Protein AF-I0YZJ6-F1 (afdb_monomer_lite)

pLDDT: mean 82.99, std 13.45, range [37.5, 97.5]

Foldseek 3Di:
DQADDDPLQLDDDPVNVVVVVVVLVVCPVVDDPVCSVVVVLVVRLVRVLLVQVVVPHLVSVLVSLPVPADWDDDPQAPPWIKHFQVSQVVVCVSVVCCVPVVDDSLSVLVVLQVVCVVVVNHDPVDPVCSGIGTSVSVSVVRRVVSVVVVVVCVVPDDVVVCVVSDD

Radius of gyration: 17.56 Å; chains: 1; bounding box: 45×34×48 Å

Sequence (167 aa):
MICVFDNHDGRFTLEELLSFVDLARQRSRCYQPYEFQAQMQGYCTLQLWKATSLAGGPAEVSRLLMENMPTRRFVQCPGQVYLNRDTIETLYHLLSVQETQGMDFQSFLDLLQRVGEEHGSMELGSEELDDWLPLAVVRDFIASLNAGMLKVMADIYPAHELAEVQL

Structure (mmCIF, N/CA/C/O backbone):
data_AF-I0YZJ6-F1
#
_entry.id   AF-I0YZJ6-F1
#
loop_
_atom_site.group_PDB
_atom_site.id
_atom_site.type_symbol
_atom_site.label_atom_id
_atom_site.label_alt_id
_atom_site.label_comp_id
_atom_site.label_asym_id
_atom_site.label_entity_id
_atom_site.label_seq_id
_atom_site.pdbx_PDB_ins_code
_atom_site.Cartn_x
_atom_site.Cartn_y
_atom_site.Cartn_z
_atom_site.occupancy
_atom_site.B_iso_or_equiv
_atom_site.auth_seq_id
_atom_site.auth_comp_id
_atom_site.auth_asym_id
_atom_site.auth_atom_id
_atom_site.pdbx_PDB_model_num
ATOM 1 N N . MET A 1 1 ? 5.136 6.332 -4.240 1.00 42.69 1 MET A N 1
ATOM 2 C CA . MET A 1 1 ? 6.095 5.476 -4.970 1.00 42.69 1 MET A CA 1
ATOM 3 C C . MET A 1 1 ? 7.285 5.243 -4.048 1.00 42.69 1 MET A C 1
ATOM 5 O O . MET A 1 1 ? 8.163 6.086 -3.972 1.00 42.69 1 MET A O 1
ATOM 9 N N . ILE A 1 2 ? 7.230 4.178 -3.248 1.00 45.03 2 ILE A N 1
ATOM 10 C CA . ILE A 1 2 ? 8.255 3.821 -2.256 1.00 45.03 2 ILE A CA 1
ATOM 11 C C . ILE A 1 2 ? 9.126 2.757 -2.926 1.00 45.03 2 ILE A C 1
ATOM 13 O O . ILE A 1 2 ? 8.874 1.568 -2.781 1.00 45.03 2 ILE A O 1
ATOM 17 N N . CYS A 1 3 ? 10.054 3.162 -3.791 1.00 46.41 3 CYS A N 1
ATOM 18 C CA . CYS A 1 3 ? 11.014 2.209 -4.346 1.00 46.41 3 CYS A CA 1
ATOM 19 C C . CYS A 1 3 ? 12.181 2.129 -3.350 1.00 46.41 3 CYS A C 1
ATOM 21 O O . CYS A 1 3 ? 12.732 3.156 -3.003 1.00 46.41 3 CYS A O 1
ATOM 23 N N . VAL A 1 4 ? 12.472 0.931 -2.847 1.00 47.94 4 VAL A N 1
ATOM 24 C CA . VAL A 1 4 ? 13.797 0.395 -2.463 1.00 47.94 4 VAL A CA 1
ATOM 25 C C . VAL A 1 4 ? 14.906 1.408 -2.190 1.00 47.94 4 VAL A C 1
ATOM 27 O O . VAL A 1 4 ? 15.635 1.759 -3.111 1.00 47.94 4 VAL A O 1
ATOM 30 N N . PHE A 1 5 ? 15.117 1.781 -0.932 1.00 57.47 5 PHE A N 1
ATOM 31 C CA . PHE A 1 5 ? 16.383 2.387 -0.522 1.00 57.47 5 PHE A CA 1
ATOM 32 C C . PHE A 1 5 ? 16.816 1.837 0.838 1.00 57.47 5 PHE A C 1
ATOM 34 O O . PHE A 1 5 ? 15.979 1.404 1.637 1.00 57.47 5 PHE A O 1
ATOM 41 N N . ASP A 1 6 ? 18.136 1.779 1.025 1.00 56.88 6 ASP A N 1
ATOM 42 C CA . ASP A 1 6 ? 18.873 0.912 1.960 1.00 56.88 6 ASP A CA 1
ATOM 43 C C . ASP A 1 6 ? 18.506 1.081 3.447 1.00 56.88 6 ASP A C 1
ATOM 45 O O . ASP A 1 6 ? 18.864 0.253 4.283 1.00 56.88 6 ASP A O 1
ATOM 49 N N . ASN A 1 7 ? 17.797 2.154 3.791 1.00 65.12 7 ASN A N 1
ATOM 50 C CA . ASN A 1 7 ? 17.444 2.556 5.151 1.00 65.12 7 ASN A CA 1
ATOM 51 C C . ASN A 1 7 ? 15.968 2.321 5.527 1.00 65.12 7 ASN A C 1
ATOM 53 O O . ASN A 1 7 ? 15.649 2.431 6.710 1.00 65.12 7 ASN A O 1
ATOM 57 N N . HIS A 1 8 ? 15.085 1.979 4.576 1.00 66.62 8 HIS A N 1
ATOM 58 C CA . HIS A 1 8 ? 13.671 1.634 4.828 1.00 66.62 8 HIS A CA 1
ATOM 59 C C . HIS A 1 8 ? 12.910 2.632 5.735 1.00 66.62 8 HIS A C 1
ATOM 61 O O . HIS A 1 8 ? 12.019 2.249 6.494 1.00 66.62 8 HIS A O 1
ATOM 67 N N . ASP A 1 9 ? 13.247 3.923 5.685 1.00 70.50 9 ASP A N 1
ATOM 68 C CA . ASP A 1 9 ? 12.684 4.953 6.576 1.00 70.50 9 ASP A CA 1
ATOM 69 C C . ASP A 1 9 ? 11.544 5.765 5.933 1.00 70.50 9 ASP A C 1
ATOM 71 O O . ASP A 1 9 ? 10.998 6.688 6.538 1.00 70.50 9 ASP A O 1
ATOM 75 N N . GLY A 1 10 ? 11.177 5.429 4.693 1.00 69.38 10 GLY A N 1
ATOM 76 C CA . GLY A 1 10 ? 10.131 6.115 3.935 1.00 69.38 10 GLY A CA 1
ATOM 77 C C . GLY A 1 10 ? 10.518 7.514 3.448 1.00 69.38 10 GLY A C 1
ATOM 78 O O . GLY A 1 10 ? 9.651 8.235 2.952 1.00 69.38 10 GLY A O 1
ATOM 79 N N . ARG A 1 11 ? 11.789 7.910 3.574 1.00 77.56 11 ARG A N 1
ATOM 80 C CA . ARG A 1 11 ? 12.315 9.195 3.105 1.00 77.56 11 ARG A CA 1
ATOM 81 C C . ARG A 1 11 ? 13.207 8.986 1.887 1.00 77.56 11 ARG A C 1
ATOM 83 O O . ARG A 1 11 ? 13.624 7.876 1.585 1.00 77.56 11 ARG A O 1
ATOM 90 N N . PHE A 1 12 ? 13.468 10.083 1.178 1.00 78.12 12 PHE A N 1
ATOM 91 C CA . PHE A 1 12 ? 14.349 10.082 0.015 1.00 78.12 12 PHE A CA 1
ATOM 92 C C . PHE A 1 12 ? 15.372 11.202 0.140 1.00 78.12 12 PHE A C 1
ATOM 94 O O . PHE A 1 12 ? 15.029 12.378 0.305 1.00 78.12 12 PHE A O 1
ATOM 101 N N . THR A 1 13 ? 16.635 10.833 0.027 1.00 85.94 13 THR A N 1
ATOM 102 C CA . THR A 1 13 ? 17.736 11.743 -0.250 1.00 85.94 13 THR A CA 1
ATOM 103 C C . THR A 1 13 ? 17.746 12.114 -1.734 1.00 85.94 13 THR A C 1
ATOM 105 O O . THR A 1 13 ? 17.160 11.445 -2.591 1.00 85.94 13 THR A O 1
ATOM 108 N N . LEU A 1 14 ? 18.438 13.203 -2.068 1.00 87.75 14 LEU A N 1
ATOM 109 C CA . LEU A 1 14 ? 18.616 13.603 -3.464 1.00 87.75 14 LEU A CA 1
ATOM 110 C C . LEU A 1 14 ? 19.376 12.536 -4.273 1.00 87.75 14 LEU A C 1
ATOM 112 O O . LEU A 1 14 ? 19.076 12.327 -5.445 1.00 87.75 14 LEU A O 1
ATOM 116 N N . GLU A 1 15 ? 20.343 11.861 -3.655 1.00 90.50 15 GLU A N 1
ATOM 117 C CA . GLU A 1 15 ? 21.166 10.826 -4.294 1.00 90.50 15 GLU A CA 1
ATOM 118 C C . GLU A 1 15 ? 20.337 9.591 -4.669 1.00 90.50 15 GLU A C 1
ATOM 120 O O . GLU A 1 15 ? 20.465 9.064 -5.778 1.00 90.50 15 GLU A O 1
ATOM 125 N N . GLU A 1 16 ? 19.418 9.181 -3.795 1.00 84.56 16 GLU A N 1
ATOM 126 C CA . GLU A 1 16 ? 18.461 8.099 -4.054 1.00 84.56 16 GLU A CA 1
ATOM 127 C C . GLU A 1 16 ? 17.502 8.463 -5.191 1.00 84.56 16 GLU A C 1
ATOM 129 O O . GLU A 1 16 ? 17.262 7.657 -6.093 1.00 84.56 16 GLU A O 1
ATOM 134 N N . LEU A 1 17 ? 17.020 9.712 -5.221 1.00 87.50 17 LEU A N 1
ATOM 135 C CA . LEU A 1 17 ? 16.171 10.195 -6.309 1.00 87.50 17 LEU A CA 1
ATOM 136 C C . LEU A 1 17 ? 16.909 10.178 -7.658 1.00 87.50 17 LEU A C 1
ATOM 138 O O . LEU A 1 17 ? 16.345 9.759 -8.669 1.00 87.50 17 LEU A O 1
ATOM 142 N N . LEU A 1 18 ? 18.172 10.608 -7.690 1.00 89.12 18 LEU A N 1
ATOM 143 C CA . LEU A 1 18 ? 18.993 10.561 -8.904 1.00 89.12 18 LEU A CA 1
ATOM 144 C C . LEU A 1 18 ? 19.254 9.118 -9.352 1.00 89.12 18 LEU A C 1
ATOM 146 O O . LEU A 1 18 ? 19.108 8.809 -10.536 1.00 89.12 18 LEU A O 1
ATOM 150 N N . SER A 1 19 ? 19.538 8.224 -8.405 1.00 88.81 19 SER A N 1
ATOM 151 C CA . SER A 1 19 ? 19.701 6.790 -8.669 1.00 88.81 19 SER A CA 1
ATOM 152 C C . SER A 1 19 ? 18.428 6.179 -9.262 1.00 88.81 19 SER A C 1
ATOM 154 O O . SER A 1 19 ? 18.489 5.394 -10.212 1.00 88.81 19 SER A O 1
ATOM 156 N N . PHE A 1 20 ? 17.255 6.595 -8.773 1.00 88.06 20 PHE A N 1
ATOM 157 C CA . PHE A 1 20 ? 15.973 6.193 -9.343 1.00 88.06 20 PHE A CA 1
ATOM 158 C C . PHE A 1 20 ? 15.777 6.692 -10.778 1.00 88.06 20 PHE A C 1
ATOM 160 O O . PHE A 1 20 ? 15.305 5.945 -11.636 1.00 88.06 20 PHE A O 1
ATOM 167 N N . VAL A 1 21 ? 16.157 7.940 -11.067 1.00 90.88 21 VAL A N 1
ATOM 168 C CA . VAL A 1 21 ? 16.078 8.499 -12.426 1.00 90.88 21 VAL A CA 1
ATOM 169 C C . VAL A 1 21 ? 16.963 7.714 -13.394 1.00 90.88 21 VAL A C 1
ATOM 171 O O . VAL A 1 21 ? 16.532 7.420 -14.513 1.00 90.88 21 VAL A O 1
ATOM 174 N N . ASP A 1 22 ? 18.172 7.336 -12.980 1.00 91.56 22 ASP A N 1
ATOM 175 C CA . ASP A 1 22 ? 19.065 6.532 -13.816 1.00 91.56 22 ASP A CA 1
ATOM 176 C C . ASP A 1 22 ? 18.537 5.109 -14.027 1.00 91.56 22 ASP A C 1
ATOM 178 O O . ASP A 1 22 ? 18.547 4.620 -15.162 1.00 91.56 22 ASP A O 1
ATOM 182 N N . LEU A 1 23 ? 17.967 4.483 -12.992 1.00 87.94 23 LEU A N 1
ATOM 183 C CA . LEU A 1 23 ? 17.252 3.211 -13.117 1.00 87.94 23 LEU A CA 1
ATOM 184 C C . LEU A 1 23 ? 16.091 3.318 -14.120 1.00 87.94 23 LEU A C 1
ATOM 186 O O . LEU A 1 23 ? 15.966 2.486 -15.023 1.00 87.94 23 LEU A O 1
ATOM 190 N N . ALA A 1 24 ? 15.257 4.352 -13.998 1.00 88.56 24 ALA A N 1
ATOM 191 C CA . ALA A 1 24 ? 14.134 4.594 -14.898 1.00 88.56 24 ALA A CA 1
ATOM 192 C C . ALA A 1 24 ? 14.611 4.798 -16.347 1.00 88.56 24 ALA A C 1
ATOM 194 O O . ALA A 1 24 ? 14.040 4.227 -17.278 1.00 88.56 24 ALA A O 1
ATOM 195 N N . ARG A 1 25 ? 15.707 5.542 -16.547 1.00 91.31 25 ARG A N 1
ATOM 196 C CA . ARG A 1 25 ? 16.339 5.748 -17.860 1.00 91.31 25 ARG A CA 1
ATOM 197 C C . ARG A 1 25 ? 16.929 4.461 -18.435 1.00 91.31 25 ARG A C 1
ATOM 199 O O . ARG A 1 25 ? 16.914 4.273 -19.650 1.00 91.31 25 ARG A O 1
ATOM 206 N N . GLN A 1 26 ? 17.475 3.584 -17.599 1.00 89.50 26 GLN A N 1
ATOM 207 C CA . GLN A 1 26 ? 17.976 2.287 -18.043 1.00 89.50 26 GLN A CA 1
ATOM 208 C C . GLN A 1 26 ? 16.819 1.397 -18.502 1.00 89.50 26 GLN A C 1
ATOM 210 O O . GLN A 1 26 ? 16.875 0.825 -19.590 1.00 89.50 26 GLN A O 1
ATOM 215 N N . ARG A 1 27 ? 15.750 1.321 -17.702 1.00 85.12 27 ARG A N 1
ATOM 216 C CA . ARG A 1 27 ? 14.572 0.494 -17.985 1.00 85.12 27 ARG A CA 1
ATOM 217 C C . ARG A 1 27 ? 13.748 1.004 -19.164 1.00 85.12 27 ARG A C 1
ATOM 219 O O . ARG A 1 27 ? 13.208 0.189 -19.906 1.00 85.12 27 ARG A O 1
ATOM 226 N N . SER A 1 28 ? 13.719 2.314 -19.417 1.00 90.62 28 SER A N 1
ATOM 227 C CA . SER A 1 28 ? 13.012 2.881 -20.576 1.00 90.62 28 SER A CA 1
ATOM 228 C C . SER A 1 28 ? 13.578 2.424 -21.920 1.00 90.62 28 SER A C 1
ATOM 230 O O . SER A 1 28 ? 12.884 2.491 -22.928 1.00 90.62 28 SER A O 1
ATOM 232 N N . ARG A 1 29 ? 14.814 1.908 -21.944 1.00 90.19 29 ARG A N 1
ATOM 233 C CA . ARG A 1 29 ? 15.415 1.287 -23.135 1.00 90.19 29 ARG A CA 1
ATOM 234 C C . ARG A 1 29 ? 14.906 -0.132 -23.392 1.00 90.19 29 ARG A C 1
ATOM 236 O O . ARG A 1 29 ? 15.058 -0.628 -24.502 1.00 90.19 29 ARG A O 1
ATOM 243 N N . CYS A 1 30 ? 14.355 -0.787 -22.371 1.00 87.12 30 CYS A N 1
ATOM 244 C CA . CYS A 1 30 ? 13.861 -2.162 -22.434 1.00 87.12 30 CYS A CA 1
ATOM 245 C C . CYS A 1 30 ? 12.342 -2.233 -22.625 1.00 87.12 30 CYS A C 1
ATOM 247 O O . CYS A 1 30 ? 11.840 -3.242 -23.109 1.00 87.12 30 CYS A O 1
ATOM 249 N N . TYR A 1 31 ? 11.615 -1.190 -22.225 1.00 87.06 31 TYR A N 1
ATOM 250 C CA . TYR A 1 31 ? 10.157 -1.153 -22.287 1.00 87.06 31 TYR A CA 1
ATOM 251 C C . TYR A 1 31 ? 9.669 -0.371 -23.499 1.00 87.06 31 TYR A C 1
ATOM 253 O O . TYR A 1 31 ? 10.299 0.589 -23.941 1.00 87.06 31 TYR A O 1
ATOM 261 N N . GLN A 1 32 ? 8.502 -0.757 -24.011 1.00 90.75 32 GLN A N 1
ATOM 262 C CA . GLN A 1 32 ? 7.818 0.057 -25.002 1.00 90.75 32 GLN A CA 1
ATOM 263 C C . GLN A 1 32 ? 7.370 1.380 -24.361 1.00 90.75 32 GLN A C 1
ATOM 265 O O . GLN A 1 32 ? 6.902 1.363 -23.218 1.00 90.75 32 GLN A O 1
ATOM 270 N N . PRO A 1 33 ? 7.450 2.527 -25.064 1.00 90.81 33 PRO A N 1
ATOM 271 C CA . PRO A 1 33 ? 7.093 3.824 -24.485 1.00 90.81 33 PRO A CA 1
ATOM 272 C C . PRO A 1 33 ? 5.680 3.876 -23.890 1.00 90.81 33 PRO A C 1
ATOM 274 O O . PRO A 1 33 ? 5.476 4.514 -22.862 1.00 90.81 33 PRO A O 1
ATOM 277 N N . TYR A 1 34 ? 4.720 3.176 -24.504 1.00 89.81 34 TYR A N 1
ATOM 278 C CA . TYR A 1 34 ? 3.326 3.135 -24.053 1.00 89.81 34 TYR A CA 1
ATOM 279 C C . TYR A 1 34 ? 3.088 2.192 -22.858 1.00 89.81 34 TYR A C 1
ATOM 281 O O . TYR A 1 34 ? 2.071 2.316 -22.186 1.00 89.81 34 TYR A O 1
ATOM 289 N N . GLU A 1 35 ? 4.021 1.283 -22.561 1.00 87.94 35 GLU A N 1
ATOM 290 C CA . GLU A 1 35 ? 3.947 0.366 -21.408 1.00 87.94 35 GLU A CA 1
ATOM 291 C C . GLU A 1 35 ? 4.862 0.800 -20.264 1.00 87.94 35 GLU A C 1
ATOM 293 O O . GLU A 1 35 ? 4.757 0.278 -19.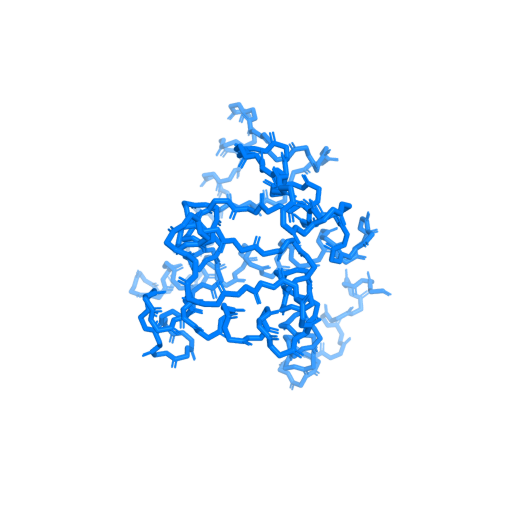155 1.00 87.94 35 GLU A O 1
ATOM 298 N N . PHE A 1 36 ? 5.767 1.749 -20.519 1.00 86.50 36 PHE A N 1
ATOM 299 C CA . PHE A 1 36 ? 6.834 2.128 -19.600 1.00 86.50 36 PHE A CA 1
ATOM 300 C C . PHE A 1 36 ? 6.317 2.443 -18.195 1.00 86.50 36 PHE A C 1
ATOM 302 O O . PHE A 1 36 ? 6.869 1.939 -17.221 1.00 86.50 36 PHE A O 1
ATOM 309 N N . GLN A 1 37 ? 5.247 3.234 -18.087 1.00 85.56 37 GLN A N 1
ATOM 310 C CA . GLN A 1 37 ? 4.668 3.607 -16.798 1.00 85.56 37 GLN A CA 1
ATOM 311 C C . GLN A 1 37 ? 4.161 2.383 -16.026 1.00 85.56 37 GLN A C 1
ATOM 313 O O . GLN A 1 37 ? 4.533 2.205 -14.868 1.00 85.56 37 GLN A O 1
ATOM 318 N N . ALA A 1 38 ? 3.373 1.520 -16.671 1.00 82.88 38 ALA A N 1
ATOM 319 C CA . ALA A 1 38 ? 2.828 0.317 -16.045 1.00 82.88 38 ALA A CA 1
ATOM 320 C C . ALA A 1 38 ? 3.942 -0.660 -15.628 1.00 82.88 38 ALA A C 1
ATOM 322 O O . ALA A 1 38 ? 3.935 -1.173 -14.511 1.00 82.88 38 ALA A O 1
ATOM 323 N N . GLN A 1 39 ? 4.947 -0.859 -16.488 1.00 82.94 39 GLN A N 1
ATOM 324 C CA . GLN A 1 39 ? 6.094 -1.730 -16.213 1.00 82.94 39 GLN A CA 1
ATOM 325 C C . GLN A 1 39 ? 6.975 -1.187 -15.076 1.00 82.94 39 GLN A C 1
ATOM 327 O O . GLN A 1 39 ? 7.412 -1.942 -14.207 1.00 82.94 39 GLN A O 1
ATOM 332 N N . MET A 1 40 ? 7.224 0.127 -15.039 1.00 84.44 40 MET A N 1
ATOM 333 C CA . MET A 1 40 ? 7.975 0.762 -13.951 1.00 84.44 40 MET A CA 1
ATOM 334 C C . MET A 1 40 ? 7.221 0.721 -12.626 1.00 84.44 40 MET A C 1
ATOM 336 O O . MET A 1 40 ? 7.830 0.457 -11.589 1.00 84.44 40 MET A O 1
ATOM 340 N N . GLN A 1 41 ? 5.908 0.949 -12.651 1.00 82.38 41 GLN A N 1
ATOM 341 C CA . GLN A 1 41 ? 5.067 0.830 -11.468 1.00 82.38 41 GLN A CA 1
ATOM 342 C C . GLN A 1 41 ? 5.070 -0.605 -10.942 1.00 82.38 41 GLN A C 1
ATOM 344 O O . GLN A 1 41 ? 5.383 -0.808 -9.773 1.00 82.38 41 GLN A O 1
ATOM 349 N N . GLY A 1 42 ? 4.843 -1.596 -11.809 1.00 80.12 42 GLY A N 1
ATOM 350 C CA . GLY A 1 42 ? 4.927 -3.012 -11.449 1.00 80.12 42 GLY A CA 1
ATOM 351 C C . GLY A 1 42 ? 6.287 -3.385 -10.856 1.00 80.12 42 GLY A C 1
ATOM 352 O O . GLY A 1 42 ? 6.345 -4.045 -9.820 1.00 80.12 42 GLY A O 1
ATOM 353 N N . TYR A 1 43 ? 7.383 -2.891 -11.443 1.00 81.75 43 TYR A N 1
ATOM 354 C CA . TYR A 1 43 ? 8.730 -3.085 -10.905 1.00 81.75 43 TYR A CA 1
ATOM 355 C C . TYR A 1 43 ? 8.893 -2.481 -9.504 1.00 81.75 43 TYR A C 1
ATOM 357 O O . TYR A 1 43 ? 9.389 -3.154 -8.604 1.00 81.75 43 TYR A O 1
ATOM 365 N N . CYS A 1 44 ? 8.482 -1.231 -9.287 1.00 81.44 44 CYS A N 1
ATOM 366 C CA . CYS A 1 44 ? 8.609 -0.609 -7.969 1.00 81.44 44 CYS A CA 1
ATOM 367 C C . CYS A 1 44 ? 7.711 -1.265 -6.924 1.00 81.44 44 CYS A C 1
ATOM 369 O O . CYS A 1 44 ? 8.168 -1.493 -5.808 1.00 81.44 44 CYS A O 1
ATOM 371 N N . THR A 1 45 ? 6.476 -1.613 -7.282 1.00 77.69 45 THR A N 1
ATOM 372 C CA . THR A 1 45 ? 5.558 -2.348 -6.409 1.00 77.69 45 THR A CA 1
ATOM 373 C C . THR A 1 45 ? 6.156 -3.696 -6.025 1.00 77.69 45 THR A C 1
ATOM 375 O O . THR A 1 45 ? 6.217 -4.024 -4.846 1.00 77.69 45 THR A O 1
ATOM 378 N N . LEU A 1 46 ? 6.703 -4.439 -6.991 1.00 76.88 46 LEU A N 1
ATOM 379 C CA . LEU A 1 46 ? 7.430 -5.676 -6.721 1.00 76.88 46 LEU A CA 1
ATOM 380 C C . LEU A 1 46 ? 8.561 -5.456 -5.716 1.00 76.88 46 LEU A C 1
ATOM 382 O O . LEU A 1 46 ? 8.694 -6.188 -4.738 1.00 76.88 46 LEU A O 1
ATOM 386 N N . GLN A 1 47 ? 9.398 -4.458 -5.952 1.00 78.44 47 GLN A N 1
ATOM 387 C CA . GLN A 1 47 ? 10.538 -4.260 -5.083 1.00 78.44 47 GLN A CA 1
ATOM 388 C C . GLN A 1 47 ? 10.153 -3.751 -3.684 1.00 78.44 47 GLN A C 1
ATOM 390 O O . GLN A 1 47 ? 10.795 -4.125 -2.704 1.00 78.44 47 GLN A O 1
ATOM 395 N N . LEU A 1 48 ? 9.079 -2.965 -3.572 1.00 77.38 48 LEU A N 1
ATOM 396 C CA . LEU A 1 48 ? 8.464 -2.619 -2.293 1.00 77.38 48 LEU A CA 1
ATOM 397 C C . LEU A 1 48 ? 8.032 -3.886 -1.543 1.00 77.38 48 LEU A C 1
ATOM 399 O O . LEU A 1 48 ? 8.322 -4.027 -0.355 1.00 77.38 48 LEU A O 1
ATOM 403 N N . TRP A 1 49 ? 7.394 -4.836 -2.228 1.00 76.25 49 TRP A N 1
ATOM 404 C CA . TRP A 1 49 ? 6.999 -6.106 -1.616 1.00 76.25 49 TRP A CA 1
ATOM 405 C C . TRP A 1 49 ? 8.183 -6.954 -1.175 1.00 76.25 49 TRP A C 1
ATOM 407 O O . TRP A 1 49 ? 8.134 -7.553 -0.102 1.00 76.25 49 TRP A O 1
ATOM 417 N N . LYS A 1 50 ? 9.273 -6.961 -1.948 1.00 75.56 50 LYS A N 1
ATOM 418 C CA . LYS A 1 50 ? 10.521 -7.625 -1.547 1.00 75.56 50 LYS A CA 1
ATOM 419 C C . LYS A 1 50 ? 11.093 -7.007 -0.274 1.00 75.56 50 LYS A C 1
ATOM 421 O O . LYS A 1 50 ? 11.321 -7.716 0.700 1.00 75.56 50 LY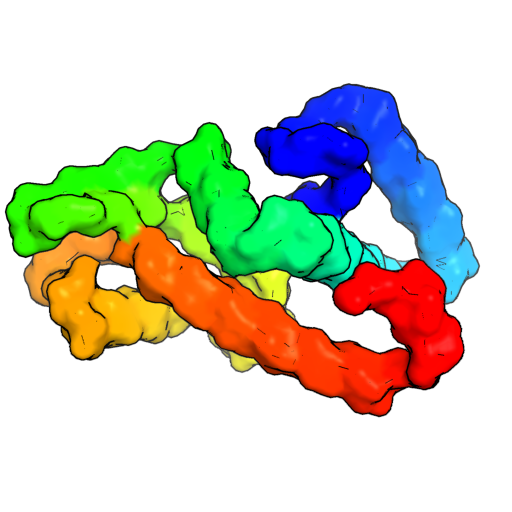S A O 1
ATOM 426 N N . ALA A 1 51 ? 11.267 -5.686 -0.267 1.00 74.44 51 ALA A N 1
ATOM 427 C CA . ALA A 1 51 ? 11.819 -4.960 0.872 1.00 74.44 51 ALA A CA 1
ATOM 428 C C . ALA A 1 51 ? 10.971 -5.158 2.135 1.00 74.44 51 ALA A C 1
ATOM 430 O O . ALA A 1 51 ? 11.492 -5.480 3.198 1.00 74.44 51 ALA A O 1
ATOM 431 N N . THR A 1 52 ? 9.651 -5.030 2.007 1.00 73.62 52 THR A N 1
ATOM 432 C CA . THR A 1 52 ? 8.734 -5.188 3.140 1.00 73.62 52 THR A CA 1
ATOM 433 C C . THR A 1 52 ? 8.700 -6.625 3.637 1.00 73.62 52 THR A C 1
ATOM 435 O O . THR A 1 52 ? 8.746 -6.825 4.843 1.00 73.62 52 THR A O 1
ATOM 438 N N . SER A 1 53 ? 8.710 -7.632 2.758 1.00 73.44 53 SER A N 1
ATOM 439 C CA . SER A 1 53 ? 8.748 -9.043 3.174 1.00 73.44 53 SER A CA 1
ATOM 440 C C . SER A 1 53 ? 10.024 -9.389 3.953 1.00 73.44 53 SER A C 1
ATOM 442 O O . SER A 1 53 ? 9.938 -10.102 4.949 1.00 73.44 53 SER A O 1
ATOM 444 N N . LEU A 1 54 ? 11.176 -8.823 3.573 1.00 71.38 54 LEU A N 1
ATOM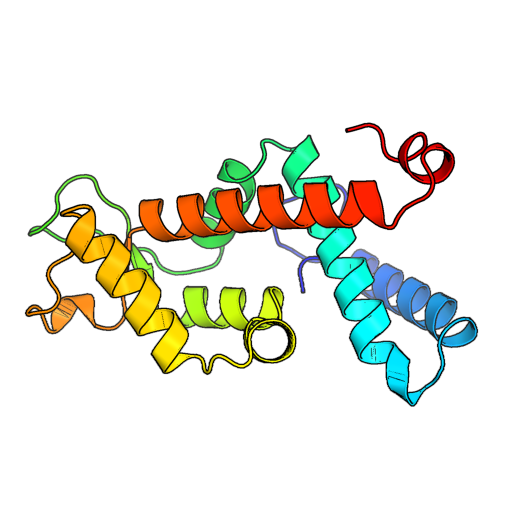 445 C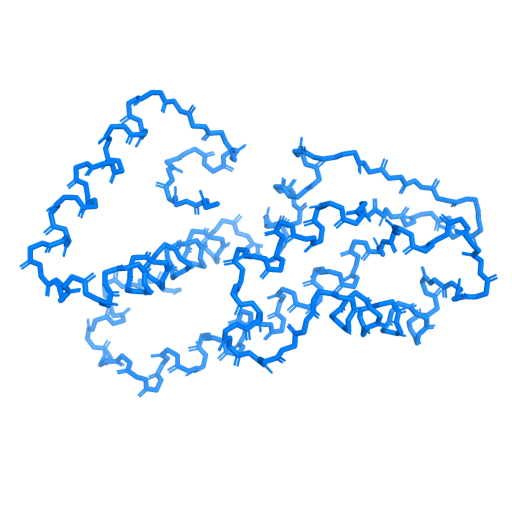 CA . LEU A 1 54 ? 12.453 -9.020 4.273 1.00 71.38 54 LEU A CA 1
ATOM 446 C C . LEU A 1 54 ? 12.548 -8.253 5.607 1.00 71.38 54 LEU A C 1
ATOM 448 O O . LEU A 1 54 ? 13.170 -8.736 6.549 1.00 71.38 54 LEU A O 1
ATOM 452 N N . ALA A 1 55 ? 11.924 -7.075 5.707 1.00 67.44 55 ALA A N 1
ATOM 453 C CA . ALA A 1 55 ? 12.047 -6.170 6.857 1.00 67.44 55 ALA A CA 1
ATOM 454 C C . ALA A 1 55 ? 11.014 -6.393 7.986 1.00 67.44 55 ALA A C 1
ATOM 456 O O . ALA A 1 55 ? 11.031 -5.671 8.980 1.00 67.44 55 ALA A O 1
ATOM 457 N N . GLY A 1 56 ? 10.112 -7.377 7.871 1.00 67.12 56 GLY A N 1
ATOM 458 C CA . GLY A 1 56 ? 9.077 -7.653 8.889 1.00 67.12 56 GLY A CA 1
ATOM 459 C C . GLY A 1 56 ? 7.640 -7.720 8.358 1.00 67.12 56 GLY A C 1
ATOM 460 O O . GLY A 1 56 ? 6.681 -7.794 9.130 1.00 67.12 56 GLY A O 1
ATOM 461 N N . GLY A 1 57 ? 7.471 -7.707 7.040 1.00 73.56 57 GLY A N 1
ATOM 462 C CA . GLY A 1 57 ? 6.214 -7.938 6.342 1.00 73.56 57 GLY A CA 1
ATOM 463 C C . GLY A 1 57 ? 5.203 -6.792 6.493 1.00 73.56 57 GLY A C 1
ATOM 464 O O . GLY A 1 57 ? 5.570 -5.615 6.479 1.00 73.56 57 GLY A O 1
ATOM 465 N N . PRO A 1 58 ? 3.903 -7.105 6.650 1.00 72.00 58 PRO A N 1
ATOM 466 C CA . PRO A 1 58 ? 2.832 -6.108 6.774 1.00 72.00 58 PRO A CA 1
ATOM 467 C C . PRO A 1 58 ? 2.996 -5.130 7.950 1.00 72.00 58 PRO A C 1
ATOM 469 O O . PRO A 1 58 ? 2.452 -4.023 7.919 1.00 72.00 58 PRO A O 1
ATOM 472 N N . ALA A 1 59 ? 3.736 -5.524 8.993 1.00 76.31 59 ALA A N 1
ATOM 473 C CA . ALA A 1 59 ? 4.026 -4.659 10.134 1.00 76.31 59 ALA A CA 1
ATOM 474 C C . ALA A 1 59 ? 4.881 -3.450 9.728 1.00 76.31 59 ALA A C 1
ATOM 476 O O . ALA A 1 59 ? 4.641 -2.342 10.203 1.00 76.31 59 ALA A O 1
ATOM 477 N N . GLU A 1 60 ? 5.812 -3.647 8.797 1.00 76.81 60 GLU A N 1
ATOM 478 C CA . GLU A 1 60 ? 6.696 -2.589 8.322 1.00 76.81 60 GLU A CA 1
ATOM 479 C C . GLU A 1 60 ? 5.947 -1.573 7.455 1.00 76.81 60 GLU A C 1
ATOM 481 O O . GLU A 1 60 ? 6.087 -0.365 7.632 1.00 76.81 60 GLU A O 1
ATOM 486 N N . VAL A 1 61 ? 5.047 -2.047 6.587 1.00 76.50 61 VAL A N 1
ATOM 487 C CA . VAL A 1 61 ? 4.161 -1.153 5.823 1.00 76.50 61 VAL A CA 1
ATOM 488 C C . VAL A 1 61 ? 3.276 -0.340 6.767 1.00 76.50 61 VAL A C 1
ATOM 490 O O . VAL A 1 61 ? 3.114 0.862 6.583 1.00 76.50 61 VAL A O 1
ATOM 493 N N . SER A 1 62 ? 2.753 -0.972 7.821 1.00 79.38 62 SER A N 1
ATOM 494 C CA . SER A 1 62 ? 1.950 -0.283 8.838 1.00 79.38 62 SER A CA 1
ATOM 495 C C . SER A 1 62 ? 2.752 0.819 9.540 1.00 79.38 62 SER A C 1
ATOM 497 O O . SER A 1 62 ? 2.237 1.920 9.728 1.00 79.38 62 SER A O 1
ATOM 499 N N . ARG A 1 63 ? 4.021 0.552 9.877 1.00 84.44 63 ARG A N 1
ATOM 500 C CA . ARG A 1 63 ? 4.939 1.538 10.464 1.00 84.44 63 ARG A CA 1
ATOM 501 C C . ARG A 1 63 ? 5.142 2.734 9.533 1.00 84.44 63 ARG A C 1
ATOM 503 O O . ARG A 1 63 ? 4.941 3.868 9.960 1.00 84.44 63 ARG A O 1
ATOM 510 N N . LEU A 1 64 ? 5.442 2.486 8.257 1.00 80.25 64 LEU A N 1
ATOM 511 C CA . LEU A 1 64 ? 5.638 3.541 7.256 1.00 80.25 64 LEU A CA 1
ATOM 512 C C . LEU A 1 64 ? 4.387 4.408 7.061 1.00 80.25 64 LEU A C 1
ATOM 514 O O . LEU A 1 64 ? 4.498 5.629 6.940 1.00 80.25 64 LEU A O 1
ATOM 518 N N . LEU A 1 65 ? 3.197 3.799 7.062 1.00 81.19 65 LEU A N 1
ATOM 519 C CA . LEU A 1 65 ? 1.932 4.535 6.967 1.00 81.19 65 LEU A CA 1
ATOM 520 C C . LEU A 1 65 ? 1.693 5.423 8.199 1.00 81.19 65 LEU A C 1
ATOM 522 O O . LEU A 1 65 ? 1.206 6.541 8.058 1.00 81.19 65 LEU A O 1
ATOM 526 N N . MET A 1 66 ? 2.063 4.955 9.395 1.00 83.50 66 MET A N 1
ATOM 527 C CA . MET A 1 66 ? 1.903 5.717 10.639 1.00 83.50 66 MET A CA 1
ATOM 528 C C . MET A 1 66 ? 2.916 6.856 10.806 1.00 83.50 66 MET A C 1
ATOM 530 O O . MET A 1 66 ? 2.602 7.849 11.455 1.00 83.50 66 MET A O 1
ATOM 534 N N . GLU A 1 67 ? 4.133 6.715 10.277 1.00 81.62 67 GLU A N 1
ATOM 535 C CA . GLU A 1 67 ? 5.196 7.719 10.438 1.00 81.62 67 GLU A CA 1
ATOM 536 C C . GLU A 1 67 ? 5.003 8.948 9.540 1.00 81.62 67 GLU A C 1
ATOM 538 O O . GLU A 1 67 ? 5.444 10.042 9.893 1.00 81.62 67 GLU A O 1
ATOM 543 N N . ASN A 1 68 ? 4.343 8.780 8.393 1.00 72.12 68 ASN A N 1
ATOM 544 C CA . ASN A 1 68 ? 4.250 9.823 7.371 1.00 72.12 68 ASN A CA 1
ATOM 545 C C . ASN A 1 68 ? 2.938 10.618 7.399 1.00 72.12 68 ASN A C 1
ATOM 547 O O . ASN A 1 68 ? 2.861 11.662 6.754 1.00 72.12 68 ASN A O 1
ATOM 551 N N . MET A 1 69 ? 1.918 10.158 8.131 1.00 78.81 69 MET A N 1
ATOM 552 C CA . MET A 1 69 ? 0.575 10.746 8.108 1.00 78.81 69 MET A CA 1
ATOM 553 C C . MET A 1 69 ? -0.050 10.833 9.510 1.00 78.81 69 MET A C 1
ATOM 555 O O . MET A 1 69 ? 0.276 10.035 10.392 1.00 78.81 69 MET A O 1
ATOM 559 N N . PRO A 1 70 ? -0.962 11.796 9.754 1.00 82.75 70 PRO A N 1
ATOM 560 C CA . PRO A 1 70 ? -1.619 11.937 11.046 1.00 82.75 70 PRO A CA 1
ATOM 561 C C . PRO A 1 70 ? -2.472 10.706 11.373 1.00 82.75 70 PRO A C 1
ATOM 563 O O . PRO A 1 70 ? -3.312 10.273 10.585 1.00 82.75 70 PRO A O 1
ATOM 566 N N . THR A 1 71 ? -2.288 10.178 12.582 1.00 90.75 71 THR A N 1
ATOM 567 C CA . THR A 1 71 ? -3.113 9.099 13.132 1.00 90.75 71 THR A CA 1
ATOM 568 C C . THR A 1 71 ? -4.040 9.634 14.217 1.00 90.75 71 THR A C 1
ATOM 570 O O . THR A 1 71 ? -3.727 10.619 14.892 1.00 90.75 71 THR A O 1
ATOM 573 N N . ARG A 1 72 ? -5.193 8.987 14.404 1.00 93.00 72 ARG A N 1
ATOM 574 C CA . ARG A 1 72 ? -6.171 9.370 15.432 1.00 93.00 72 ARG A CA 1
ATOM 575 C C . ARG A 1 72 ? -6.587 8.172 16.273 1.00 93.00 72 ARG A C 1
ATOM 577 O O . ARG A 1 72 ? -6.557 7.028 15.827 1.00 93.00 72 ARG A O 1
ATOM 584 N N . ARG A 1 73 ? -6.964 8.447 17.519 1.00 93.00 73 ARG A N 1
ATOM 585 C CA . ARG A 1 73 ? -7.620 7.494 18.418 1.00 93.00 73 ARG A CA 1
ATOM 586 C C . ARG A 1 73 ? -8.981 8.067 18.788 1.00 93.00 73 ARG A C 1
ATOM 588 O O . ARG A 1 73 ? -9.068 9.254 19.102 1.00 93.00 73 ARG A O 1
ATOM 595 N N . PHE A 1 74 ? -10.011 7.234 18.754 1.00 91.50 74 PHE A N 1
ATOM 596 C CA . PHE A 1 74 ? -11.379 7.620 19.089 1.00 91.50 74 PHE A CA 1
ATOM 597 C C . PHE A 1 74 ? -11.764 7.056 20.455 1.00 91.50 74 PHE A C 1
ATOM 599 O O . PHE A 1 74 ? -11.315 5.977 20.842 1.00 91.50 74 PHE A O 1
ATOM 606 N N . VAL A 1 75 ? -12.576 7.802 21.205 1.00 89.31 75 VAL A N 1
ATOM 607 C CA . VAL A 1 75 ? -13.015 7.394 22.552 1.00 89.31 75 VAL A CA 1
ATOM 608 C C . VAL A 1 75 ? -13.979 6.211 22.462 1.00 89.31 75 VAL A C 1
ATOM 610 O O . VAL A 1 75 ? -13.955 5.327 23.314 1.00 89.31 75 VAL A O 1
ATOM 613 N N . GLN A 1 76 ? -14.779 6.184 21.397 1.00 87.75 76 GLN A N 1
ATOM 614 C CA . GLN A 1 76 ? -15.761 5.157 21.073 1.00 87.75 76 GLN A CA 1
ATOM 615 C C . GLN A 1 76 ? -15.104 3.785 20.817 1.00 87.75 76 GLN A C 1
ATOM 617 O O . GLN A 1 76 ? -15.717 2.753 21.076 1.00 87.75 76 GLN A O 1
ATOM 622 N N . CYS A 1 77 ? -13.835 3.760 20.383 1.00 86.88 77 CYS A N 1
ATOM 623 C CA . CYS A 1 77 ? -13.078 2.541 20.081 1.00 86.88 77 CYS A CA 1
ATOM 624 C C . CYS A 1 77 ? -11.688 2.574 20.751 1.00 86.88 77 CYS A C 1
ATOM 626 O O . CYS A 1 77 ? -10.663 2.803 20.092 1.00 86.88 77 CYS A O 1
ATOM 628 N N . PRO A 1 78 ? -11.620 2.372 22.081 1.00 87.94 78 PRO A N 1
ATOM 629 C CA . PRO A 1 78 ? -10.379 2.509 22.830 1.00 87.94 78 PRO A CA 1
ATOM 630 C C . PRO A 1 78 ? -9.330 1.480 22.390 1.00 87.94 78 PRO A C 1
ATOM 632 O O . PRO A 1 78 ? -9.624 0.318 22.122 1.00 87.94 78 PRO A O 1
ATOM 635 N N . GLY A 1 79 ? -8.070 1.915 22.338 1.00 88.50 79 GLY A N 1
ATOM 636 C CA . GLY A 1 79 ? -6.927 1.064 21.989 1.00 88.50 79 GLY A CA 1
ATOM 637 C C . GLY A 1 79 ? -6.630 0.964 20.491 1.00 88.50 79 GLY A C 1
ATOM 638 O O . GLY A 1 79 ? -5.511 0.597 20.132 1.00 88.50 79 GLY A O 1
ATOM 639 N N . GLN A 1 80 ? -7.550 1.382 19.623 1.00 92.12 80 GLN A N 1
ATOM 640 C CA . GLN A 1 80 ? -7.353 1.350 18.175 1.00 92.12 80 GLN A CA 1
ATOM 641 C C . GLN A 1 80 ? -6.681 2.626 17.658 1.00 92.12 80 GLN A C 1
ATOM 643 O O . GLN A 1 80 ? -6.755 3.691 18.275 1.00 92.12 80 GLN A O 1
ATOM 648 N N . VAL A 1 81 ? -5.969 2.485 16.542 1.00 94.31 81 VAL A N 1
ATOM 649 C CA . VAL A 1 81 ? -5.341 3.581 15.799 1.00 94.31 81 VAL A CA 1
ATOM 650 C C . VAL A 1 81 ? -6.026 3.653 14.450 1.00 94.31 81 VAL A C 1
ATOM 652 O O . VAL A 1 81 ? -6.219 2.618 13.814 1.00 94.31 81 VAL A O 1
ATOM 655 N N . TYR A 1 82 ? -6.364 4.861 14.026 1.00 95.50 82 TYR A N 1
ATOM 656 C CA . TYR A 1 82 ? -7.019 5.118 12.759 1.00 95.50 82 TYR A CA 1
ATOM 657 C C . TYR A 1 82 ? -6.100 5.907 11.840 1.00 95.50 82 TYR A C 1
ATOM 659 O O . TYR A 1 82 ? -5.376 6.805 12.282 1.00 95.50 82 TYR A O 1
ATOM 667 N N . LEU A 1 83 ? -6.163 5.554 10.564 1.00 95.50 83 LEU A N 1
ATOM 668 C CA . LEU A 1 83 ? -5.512 6.237 9.462 1.00 95.50 83 LEU A CA 1
ATOM 669 C C . LEU A 1 83 ? -6.526 7.147 8.775 1.00 95.50 83 LEU A C 1
ATOM 671 O O . LEU A 1 83 ? -7.689 6.774 8.622 1.00 95.50 83 LEU A O 1
ATOM 675 N N . ASN A 1 84 ? -6.080 8.337 8.387 1.00 95.44 84 ASN A N 1
ATOM 676 C CA . ASN A 1 84 ? -6.905 9.284 7.652 1.00 95.44 84 ASN A CA 1
ATOM 677 C C . ASN A 1 84 ? -7.078 8.841 6.190 1.00 95.44 84 ASN A C 1
ATOM 679 O O . ASN A 1 84 ? -6.175 8.229 5.613 1.00 95.44 84 ASN A O 1
ATOM 683 N N . ARG A 1 85 ? -8.205 9.220 5.586 1.00 95.25 85 ARG A N 1
ATOM 684 C CA . ARG A 1 85 ? -8.546 9.032 4.174 1.00 95.25 85 ARG A CA 1
ATOM 685 C C . ARG A 1 85 ? -7.397 9.294 3.198 1.00 95.25 85 ARG A C 1
ATOM 687 O O . ARG A 1 85 ? -7.157 8.440 2.353 1.00 95.25 85 ARG A O 1
ATOM 694 N N . ASP A 1 86 ? -6.629 10.370 3.353 1.00 93.31 86 ASP A N 1
ATOM 695 C CA . ASP A 1 86 ? -5.513 10.710 2.452 1.00 93.31 86 ASP A CA 1
ATOM 696 C C . ASP A 1 86 ? -4.413 9.629 2.456 1.00 93.31 86 ASP A C 1
ATOM 698 O O . ASP A 1 86 ? -3.755 9.345 1.449 1.00 93.31 86 ASP A O 1
ATOM 702 N N . THR A 1 87 ? -4.220 8.972 3.605 1.00 91.56 87 THR A N 1
ATOM 703 C CA . THR A 1 87 ? -3.280 7.845 3.745 1.00 91.56 87 THR A CA 1
ATOM 704 C C . THR A 1 87 ? -3.775 6.638 2.954 1.00 91.56 87 THR A C 1
ATOM 706 O O . THR A 1 87 ? -2.996 5.941 2.303 1.00 91.56 87 THR A O 1
ATOM 709 N N . ILE A 1 88 ? -5.086 6.409 2.995 1.00 94.25 88 ILE A N 1
ATOM 710 C CA . ILE A 1 88 ? -5.761 5.317 2.294 1.00 94.25 88 ILE A CA 1
ATOM 711 C C . ILE A 1 88 ? -5.778 5.583 0.789 1.00 94.25 88 ILE A C 1
ATOM 713 O O . ILE A 1 88 ? -5.545 4.663 0.014 1.00 94.25 88 ILE A O 1
ATOM 717 N N . GLU A 1 89 ? -5.969 6.833 0.369 1.00 94.25 89 GLU A N 1
ATOM 718 C CA . GLU A 1 89 ? -5.880 7.257 -1.031 1.00 94.25 89 GLU A CA 1
ATOM 719 C C . GLU A 1 89 ? -4.465 7.057 -1.583 1.00 94.25 89 GLU A C 1
ATOM 721 O O . GLU A 1 89 ? -4.267 6.494 -2.663 1.00 94.25 89 GLU A O 1
ATOM 726 N N . THR A 1 90 ? -3.451 7.419 -0.794 1.00 89.75 90 THR A N 1
ATOM 727 C CA . THR A 1 90 ? -2.051 7.155 -1.145 1.00 89.75 90 THR A CA 1
ATOM 728 C C . THR A 1 90 ? -1.807 5.659 -1.342 1.00 89.75 90 THR A C 1
ATOM 730 O O . THR A 1 90 ? -1.156 5.264 -2.312 1.00 89.75 90 THR A O 1
ATOM 733 N N . LEU A 1 91 ? -2.346 4.817 -0.454 1.00 89.19 91 LEU A N 1
ATOM 734 C CA . LEU A 1 91 ? -2.258 3.362 -0.571 1.00 89.19 91 LEU A CA 1
ATOM 735 C C . LEU A 1 91 ? -3.008 2.847 -1.812 1.00 89.19 91 LEU A C 1
ATOM 737 O O . LEU A 1 91 ? -2.466 2.032 -2.553 1.00 89.19 91 LEU A O 1
ATOM 741 N N . TYR A 1 92 ? -4.212 3.355 -2.073 1.00 92.19 92 TYR A N 1
ATOM 742 C CA . TYR A 1 92 ? -5.029 3.025 -3.242 1.00 92.19 92 TYR A CA 1
ATOM 743 C C . TYR A 1 92 ? -4.270 3.268 -4.556 1.00 92.19 92 TYR A C 1
ATOM 745 O O . TYR A 1 92 ? -4.211 2.384 -5.415 1.00 92.19 92 TYR A O 1
ATOM 753 N N . HIS A 1 93 ? -3.609 4.422 -4.682 1.00 89.06 93 HIS A N 1
ATOM 754 C CA . HIS A 1 93 ? -2.787 4.744 -5.850 1.00 89.06 93 HIS A CA 1
ATOM 755 C C . HIS A 1 93 ? -1.492 3.937 -5.911 1.00 89.06 93 HIS A C 1
ATOM 757 O O . HIS A 1 93 ? -1.089 3.490 -6.985 1.00 89.06 93 HIS A O 1
ATOM 763 N N . LEU A 1 94 ? -0.831 3.736 -4.766 1.00 83.56 94 LEU A N 1
ATOM 764 C CA . LEU A 1 94 ? 0.400 2.952 -4.692 1.00 83.56 94 LEU A CA 1
ATOM 765 C C . LEU A 1 94 ? 0.178 1.519 -5.187 1.00 83.56 94 LEU A C 1
ATOM 767 O O . LEU A 1 94 ? 1.039 0.961 -5.865 1.00 83.56 94 LEU A O 1
ATOM 771 N N . LEU A 1 95 ? -0.980 0.953 -4.860 1.00 84.19 95 LEU A N 1
ATOM 772 C CA . LEU A 1 95 ? -1.362 -0.411 -5.198 1.00 84.19 95 LEU A CA 1
ATOM 773 C C . LEU A 1 95 ? -2.077 -0.539 -6.547 1.00 84.19 95 LEU A C 1
ATOM 775 O O . LEU A 1 95 ? -2.440 -1.654 -6.916 1.00 84.19 95 LEU A O 1
ATOM 779 N N . SER A 1 96 ? -2.277 0.562 -7.282 1.00 86.56 96 SER A N 1
ATOM 780 C CA . SER A 1 96 ? -3.022 0.565 -8.550 1.00 86.56 96 SER A CA 1
ATOM 781 C C . SER A 1 96 ? -4.378 -0.134 -8.442 1.00 86.56 96 SER A C 1
ATOM 783 O O . SER A 1 96 ? -4.738 -0.951 -9.294 1.00 86.56 96 SER A O 1
ATOM 785 N N . VAL A 1 97 ? -5.124 0.098 -7.358 1.00 88.81 97 VAL A N 1
ATOM 786 C CA . VAL A 1 97 ? -6.395 -0.616 -7.129 1.00 88.81 97 VAL A CA 1
ATOM 787 C C . VAL A 1 97 ? -7.377 -0.353 -8.274 1.00 88.81 97 VAL A C 1
ATOM 789 O O . VAL A 1 97 ? -8.062 -1.275 -8.716 1.00 88.81 97 VAL A O 1
ATOM 792 N N . GLN A 1 98 ? -7.382 0.863 -8.827 1.00 91.81 98 GLN A N 1
ATOM 793 C CA . GLN A 1 98 ? -8.223 1.209 -9.970 1.00 91.81 98 GLN A CA 1
ATOM 794 C C . GLN A 1 98 ? -7.905 0.365 -11.202 1.00 91.81 98 GLN A C 1
ATOM 796 O O . GLN A 1 98 ? -8.800 -0.192 -11.829 1.00 91.81 98 GLN A O 1
ATOM 801 N N . GLU A 1 99 ? -6.629 0.271 -11.564 1.00 86.12 99 GLU A N 1
ATOM 802 C CA . GLU A 1 99 ? -6.196 -0.417 -12.774 1.00 86.12 99 GLU A CA 1
ATOM 803 C C . GLU A 1 99 ? -6.275 -1.937 -12.617 1.00 86.12 99 GLU A C 1
ATOM 805 O O . GLU A 1 99 ? -6.533 -2.646 -13.588 1.00 86.12 99 GLU A O 1
ATOM 810 N N . THR A 1 100 ? -6.062 -2.443 -11.399 1.00 83.31 100 THR A N 1
ATOM 811 C CA . THR A 1 100 ? -6.018 -3.885 -11.124 1.00 83.31 100 THR A CA 1
ATOM 812 C C . THR A 1 100 ? -7.385 -4.484 -10.804 1.00 83.31 100 THR A C 1
ATOM 814 O O . THR A 1 100 ? -7.638 -5.623 -11.186 1.00 83.31 100 THR A O 1
ATOM 817 N N . GLN A 1 101 ? -8.265 -3.742 -10.124 1.00 87.06 101 GLN A N 1
ATOM 818 C CA . GLN A 1 101 ? -9.581 -4.222 -9.677 1.00 87.06 101 GLN A CA 1
ATOM 819 C C . GLN A 1 101 ? -10.755 -3.484 -10.335 1.00 87.06 101 GLN A C 1
ATOM 821 O O . GLN A 1 101 ? -11.901 -3.893 -10.162 1.00 87.06 101 GLN A O 1
ATOM 826 N N . GLY A 1 102 ? -10.510 -2.390 -11.067 1.00 91.56 102 GLY A N 1
ATOM 827 C CA . GLY A 1 102 ? -11.573 -1.569 -11.662 1.00 9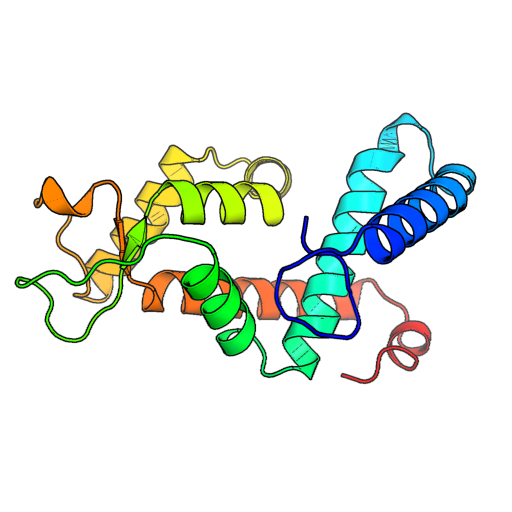1.56 102 GLY A CA 1
ATOM 828 C C . GLY A 1 102 ? -12.423 -0.814 -10.637 1.00 91.56 102 GLY A C 1
ATOM 829 O O . GLY A 1 102 ? -13.502 -0.334 -10.977 1.00 91.56 102 GLY A O 1
ATOM 830 N N . MET A 1 103 ? -11.967 -0.742 -9.386 1.00 95.31 103 MET A N 1
ATOM 831 C CA . MET A 1 103 ? -12.691 -0.150 -8.265 1.00 95.31 103 MET A CA 1
ATOM 832 C C . MET A 1 103 ? -12.244 1.296 -8.072 1.00 95.31 103 MET A C 1
ATOM 834 O O . MET A 1 103 ? -11.044 1.548 -8.003 1.00 95.31 103 MET A O 1
ATOM 838 N N . ASP A 1 104 ? -13.189 2.235 -7.987 1.00 97.31 104 ASP A N 1
ATOM 839 C CA . ASP A 1 104 ? -12.887 3.627 -7.654 1.00 97.31 104 ASP A CA 1
ATOM 840 C C . ASP A 1 104 ? -12.544 3.793 -6.164 1.00 97.31 104 ASP A C 1
ATOM 842 O O . ASP A 1 104 ? -12.821 2.920 -5.336 1.00 97.31 104 ASP A O 1
ATOM 846 N N . PHE A 1 105 ? -11.951 4.935 -5.811 1.00 97.00 105 PHE A N 1
ATOM 847 C CA . PHE A 1 105 ? -11.483 5.175 -4.450 1.00 97.00 105 PHE A CA 1
ATOM 848 C C . PHE A 1 105 ? -12.607 5.153 -3.404 1.00 97.00 105 PHE A C 1
ATOM 850 O O . PHE A 1 105 ? -12.394 4.619 -2.317 1.00 97.00 105 PHE A O 1
ATOM 857 N N . GLN A 1 106 ? -13.797 5.683 -3.712 1.00 97.25 106 GLN A N 1
ATOM 858 C CA . GLN A 1 106 ? -14.895 5.699 -2.744 1.00 97.25 106 GLN A CA 1
ATOM 859 C C . GLN A 1 106 ? -15.393 4.278 -2.484 1.00 97.25 106 GLN A C 1
ATOM 861 O O . GLN A 1 106 ? -15.475 3.864 -1.333 1.00 97.25 106 GLN A O 1
ATOM 866 N N . SER A 1 107 ? -15.615 3.497 -3.543 1.00 97.50 107 SER A N 1
ATOM 867 C CA . SER A 1 107 ? -15.991 2.085 -3.411 1.00 97.50 107 SER A CA 1
ATOM 868 C C . SER A 1 107 ? -14.955 1.273 -2.622 1.00 97.50 107 SER A C 1
ATOM 870 O O . SER A 1 107 ? -15.316 0.380 -1.854 1.00 97.50 107 SER A O 1
ATOM 872 N N . PHE A 1 108 ? -13.667 1.583 -2.792 1.00 96.81 108 PHE A N 1
ATOM 873 C CA . PHE A 1 108 ? -12.582 0.960 -2.036 1.00 96.81 108 PHE A CA 1
ATOM 874 C C . PHE A 1 108 ? -12.604 1.344 -0.552 1.00 96.81 108 PHE A C 1
ATOM 876 O O . PHE A 1 108 ? -12.492 0.469 0.309 1.00 96.81 108 PHE A O 1
ATOM 883 N N . LEU A 1 109 ? -12.777 2.632 -0.247 1.00 97.19 109 LEU A N 1
ATOM 884 C CA . LEU A 1 109 ? -12.880 3.129 1.122 1.00 97.19 109 LEU A CA 1
ATOM 885 C C . LEU A 1 109 ? -14.089 2.511 1.837 1.00 97.19 109 LEU A C 1
ATOM 887 O O . LEU A 1 109 ? -13.921 1.931 2.910 1.00 97.19 109 LEU A O 1
ATOM 891 N N . ASP A 1 110 ? -15.261 2.536 1.199 1.00 96.75 110 ASP A N 1
ATOM 892 C CA . ASP A 1 110 ? -16.504 1.957 1.719 1.00 96.75 110 ASP A CA 1
ATOM 893 C C . ASP A 1 110 ? -16.342 0.458 2.018 1.00 96.75 110 ASP A C 1
ATOM 895 O O . ASP A 1 110 ? -16.834 -0.046 3.030 1.00 96.75 110 ASP A O 1
ATOM 899 N N . LEU A 1 111 ? -15.634 -0.277 1.150 1.00 96.62 111 LEU A N 1
ATOM 900 C CA . LEU A 1 111 ? -15.364 -1.700 1.349 1.00 96.62 111 LEU A CA 1
ATOM 901 C C . LEU A 1 111 ? -14.532 -1.936 2.614 1.00 96.62 111 LEU A C 1
ATOM 903 O O . LEU A 1 111 ? -14.880 -2.792 3.427 1.00 96.62 111 LEU A O 1
ATOM 907 N N . LEU A 1 112 ? -13.450 -1.179 2.797 1.00 97.00 112 LEU A N 1
ATOM 908 C CA . LEU A 1 112 ? -12.617 -1.292 3.992 1.00 97.00 112 LEU A CA 1
ATOM 909 C C . LEU A 1 112 ? -13.382 -0.867 5.255 1.00 97.00 112 LEU A C 1
ATOM 911 O O . LEU A 1 112 ? -13.226 -1.493 6.302 1.00 97.00 112 LEU A O 1
ATOM 915 N N . GLN A 1 113 ? -14.235 0.153 5.168 1.00 96.81 113 GLN A N 1
ATOM 916 C CA . GLN A 1 113 ? -15.043 0.606 6.301 1.00 96.81 113 GLN A CA 1
ATOM 917 C C . GLN A 1 113 ? -16.051 -0.466 6.729 1.00 96.81 113 GLN A C 1
ATOM 919 O O . GLN A 1 113 ? -16.170 -0.746 7.922 1.00 96.81 113 GLN A O 1
ATOM 924 N N . ARG A 1 114 ? -16.685 -1.157 5.771 1.00 97.19 114 ARG A N 1
ATOM 925 C CA . ARG A 1 114 ? -17.544 -2.322 6.050 1.00 97.19 114 ARG A CA 1
ATOM 926 C C . ARG A 1 114 ? -16.789 -3.452 6.739 1.00 97.19 114 ARG A C 1
ATOM 928 O O . ARG A 1 114 ? -17.286 -3.985 7.722 1.00 97.19 114 ARG A O 1
ATOM 935 N N . VAL A 1 115 ? -15.571 -3.773 6.295 1.00 96.81 115 VAL A N 1
ATOM 936 C CA . VAL A 1 115 ? -14.719 -4.754 6.998 1.00 96.81 115 VAL A CA 1
ATOM 937 C C . VAL A 1 115 ? -14.424 -4.288 8.430 1.00 96.81 115 VAL A C 1
ATOM 939 O O . VAL A 1 115 ? -14.437 -5.084 9.367 1.00 96.81 115 VAL A O 1
ATOM 942 N N . GLY A 1 116 ? -14.196 -2.987 8.623 1.00 95.88 116 GLY A N 1
ATOM 943 C CA . GLY A 1 116 ? -14.028 -2.392 9.947 1.00 95.88 116 GLY A CA 1
ATOM 944 C C . GLY A 1 116 ? -15.251 -2.563 10.849 1.00 95.88 116 GLY A C 1
ATOM 945 O O . GLY A 1 116 ? -15.088 -2.909 12.024 1.00 95.88 116 GLY A O 1
ATOM 946 N N . GLU A 1 117 ? -16.450 -2.364 10.305 1.00 96.12 117 GLU A N 1
ATOM 947 C CA . GLU A 1 117 ? -17.724 -2.578 10.998 1.00 96.12 117 GLU A CA 1
ATOM 948 C C . GLU A 1 117 ? -17.959 -4.054 11.334 1.00 96.12 117 GLU A C 1
ATOM 950 O O . GLU A 1 117 ? -18.260 -4.382 12.482 1.00 96.12 117 GLU A O 1
ATOM 955 N N . GLU A 1 118 ? -17.721 -4.961 10.385 1.00 96.38 118 GLU A N 1
ATOM 956 C CA . GLU A 1 118 ? -17.824 -6.412 10.591 1.00 96.38 118 GLU A CA 1
ATOM 957 C C . GLU A 1 118 ? -16.880 -6.908 11.698 1.00 96.38 118 GLU A C 1
ATOM 959 O O . GLU A 1 118 ? -17.230 -7.797 12.478 1.00 96.38 118 GLU A O 1
ATOM 964 N N . HIS A 1 119 ? -15.696 -6.302 11.818 1.00 93.69 119 HIS A N 1
ATOM 965 C CA . HIS A 1 119 ? -14.738 -6.583 12.890 1.00 93.69 119 HIS A CA 1
ATOM 966 C C . HIS A 1 119 ? -15.075 -5.900 14.229 1.00 93.69 119 HIS A C 1
ATOM 968 O O . HIS A 1 119 ? -14.341 -6.077 15.204 1.00 93.69 119 HIS A O 1
ATOM 974 N N . GLY A 1 120 ? -16.144 -5.098 14.301 1.00 93.50 120 GLY A N 1
ATOM 975 C CA . GLY A 1 120 ? -16.495 -4.314 15.489 1.00 93.50 120 GLY A CA 1
ATOM 976 C C . GLY A 1 120 ? -15.454 -3.241 15.834 1.00 93.50 120 GLY A C 1
ATOM 977 O O . GLY A 1 120 ? -15.292 -2.871 16.996 1.00 93.50 120 GLY A O 1
ATOM 978 N N . SER A 1 121 ? -14.698 -2.782 14.834 1.00 94.12 121 SER A N 1
ATOM 979 C CA . SER A 1 121 ? -13.629 -1.780 14.957 1.00 94.12 121 SER A CA 1
ATOM 980 C C . SER A 1 121 ? -14.032 -0.395 14.446 1.00 94.12 121 SER A C 1
ATOM 982 O O . SER A 1 121 ? -13.249 0.549 14.485 1.00 94.12 121 SER A O 1
ATOM 984 N N . MET 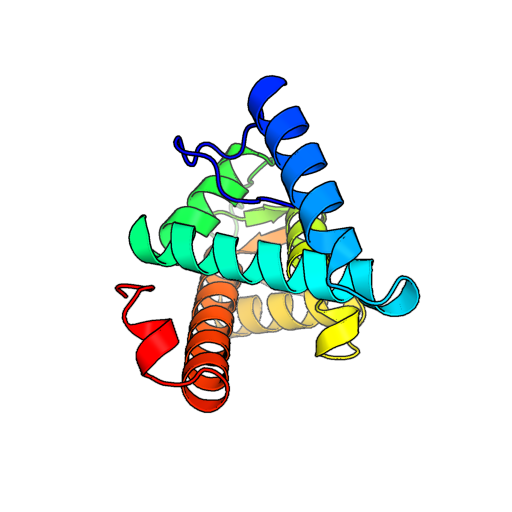A 1 122 ? -15.255 -0.258 13.954 1.00 94.06 122 MET A N 1
ATOM 985 C CA . MET A 1 122 ? -15.809 0.980 13.429 1.00 94.06 122 MET A CA 1
ATOM 986 C C . MET A 1 122 ? -17.334 0.887 13.457 1.00 94.06 122 MET A C 1
ATOM 988 O O . MET A 1 122 ? -17.886 -0.205 13.375 1.00 94.06 122 MET A O 1
ATOM 992 N N . GLU A 1 123 ? -18.004 2.028 13.568 1.00 93.94 123 GLU A N 1
ATOM 993 C CA . GLU A 1 123 ? -19.454 2.149 13.424 1.00 93.94 123 GLU A CA 1
ATOM 994 C C . GLU A 1 123 ? -19.738 3.076 12.238 1.00 93.94 123 GLU A C 1
ATOM 996 O O . GLU A 1 123 ? -19.363 4.248 12.283 1.00 93.94 123 GLU A O 1
ATOM 1001 N N . LEU A 1 124 ? -20.388 2.574 11.181 1.00 92.56 124 LEU A N 1
ATOM 1002 C CA . LEU A 1 124 ? -20.637 3.365 9.962 1.00 92.56 124 LEU A CA 1
ATOM 1003 C C . LEU A 1 124 ? -21.686 4.465 10.155 1.00 92.56 124 LEU A C 1
ATOM 1005 O O . LEU A 1 124 ? -21.801 5.363 9.331 1.00 92.56 124 LEU A O 1
ATOM 1009 N N . GLY A 1 125 ? -22.466 4.408 11.238 1.00 92.19 125 GLY A N 1
ATOM 1010 C CA . GLY A 1 125 ? -23.413 5.466 11.594 1.00 92.19 125 GLY A CA 1
ATOM 1011 C C . GLY A 1 125 ? -22.760 6.715 12.196 1.00 92.19 125 GLY A C 1
ATOM 1012 O O . GLY A 1 125 ? -23.454 7.702 12.436 1.00 92.19 125 GLY A O 1
ATOM 1013 N N . SER A 1 126 ? -21.456 6.676 12.484 1.00 92.88 126 SER A N 1
ATOM 1014 C CA . SER A 1 126 ? -20.733 7.771 13.127 1.00 92.88 126 SER A CA 1
ATOM 1015 C C . SER A 1 126 ? -20.013 8.645 12.098 1.00 92.88 126 SER A C 1
ATOM 1017 O O . SER A 1 126 ? -18.914 8.295 11.677 1.00 92.88 126 SER A O 1
ATOM 1019 N N . GLU A 1 127 ? -20.544 9.843 11.830 1.00 93.38 127 GLU A N 1
ATOM 1020 C CA . GLU A 1 127 ? -19.948 10.839 10.911 1.00 93.38 127 GLU A CA 1
ATOM 1021 C C . GLU A 1 127 ? -18.472 11.167 11.233 1.00 93.38 127 GLU A C 1
ATOM 1023 O O . GLU A 1 127 ? -17.678 11.488 10.353 1.00 93.38 127 GLU A O 1
ATOM 1028 N N . GLU A 1 128 ? -18.050 11.060 12.502 1.00 92.25 128 GLU A N 1
ATOM 1029 C CA . GLU A 1 128 ? -16.648 11.287 12.892 1.00 92.25 128 GLU A CA 1
ATOM 1030 C C . GLU A 1 128 ? -15.660 10.276 12.283 1.00 92.25 128 GLU A C 1
ATOM 1032 O O . GLU A 1 128 ? -14.451 10.535 12.268 1.00 92.25 128 GLU A O 1
ATOM 1037 N N . LEU A 1 129 ? -16.158 9.119 11.836 1.00 92.62 129 LEU A N 1
ATOM 1038 C CA . LEU A 1 129 ? -15.374 8.006 11.309 1.00 92.62 129 LEU A CA 1
ATOM 1039 C C . LEU A 1 129 ? -15.377 7.947 9.773 1.00 92.62 129 LEU A C 1
ATOM 1041 O O . LEU A 1 129 ? -14.603 7.166 9.223 1.00 92.62 129 LEU A O 1
ATOM 1045 N N . ASP A 1 130 ? -16.150 8.795 9.088 1.00 93.38 130 ASP A N 1
ATOM 1046 C CA . ASP A 1 130 ? -16.316 8.767 7.624 1.00 93.38 130 ASP A CA 1
ATOM 1047 C C . ASP A 1 130 ? -14.987 8.915 6.862 1.00 93.38 130 ASP A C 1
ATOM 1049 O O . ASP A 1 130 ? -14.781 8.283 5.828 1.00 93.38 130 ASP A O 1
ATOM 1053 N N . ASP A 1 131 ? -14.049 9.700 7.400 1.00 95.56 131 ASP A N 1
ATOM 1054 C CA . ASP A 1 131 ? -12.721 9.934 6.811 1.00 95.56 131 ASP A CA 1
ATOM 1055 C C . ASP A 1 131 ? -11.603 9.103 7.467 1.00 95.56 131 ASP A C 1
ATOM 1057 O O . ASP A 1 131 ? -10.413 9.412 7.326 1.00 95.56 131 ASP A O 1
ATOM 1061 N N . TRP A 1 132 ? -11.956 8.076 8.239 1.00 95.69 132 TRP A N 1
ATOM 1062 C CA . TRP A 1 132 ? -11.001 7.300 9.022 1.00 95.69 132 TRP A CA 1
ATOM 1063 C C . TRP A 1 132 ? -11.149 5.807 8.768 1.00 95.69 132 TRP A C 1
ATOM 1065 O O . TRP A 1 132 ? -12.219 5.309 8.443 1.00 95.69 132 TRP A O 1
ATOM 1075 N N . LEU A 1 133 ? -10.052 5.073 8.941 1.00 96.62 133 LEU A N 1
ATOM 1076 C CA . LEU A 1 133 ? -10.037 3.616 8.862 1.00 96.62 133 LEU A CA 1
ATOM 1077 C C . LEU A 1 133 ? -9.171 3.008 9.963 1.00 96.62 133 LEU A C 1
ATOM 1079 O O . LEU A 1 133 ? -8.065 3.506 10.193 1.00 96.62 133 LEU A O 1
ATOM 1083 N N . PRO A 1 134 ? -9.604 1.919 10.623 1.00 96.00 134 PRO A N 1
ATOM 1084 C CA . PRO A 1 134 ? -8.774 1.239 11.605 1.00 96.00 134 PRO A CA 1
ATOM 1085 C C . PRO A 1 134 ? -7.505 0.683 10.951 1.00 96.00 134 PRO A C 1
ATOM 1087 O O . PRO A 1 134 ? -7.559 -0.031 9.949 1.00 96.00 134 PRO A O 1
ATOM 1090 N N . LEU A 1 135 ? -6.349 0.931 11.566 1.00 94.00 135 LEU A N 1
ATOM 1091 C CA . LEU A 1 135 ? -5.055 0.422 11.105 1.00 94.00 135 LEU A CA 1
ATOM 1092 C C . LEU A 1 135 ? -5.054 -1.106 10.955 1.00 94.00 135 LEU A C 1
ATOM 1094 O O . LEU A 1 135 ? -4.416 -1.636 10.050 1.00 94.00 135 LEU A O 1
ATOM 1098 N N . ALA A 1 136 ? -5.771 -1.813 11.835 1.00 93.81 136 ALA A N 1
ATOM 1099 C CA . ALA A 1 136 ? -5.889 -3.267 11.777 1.00 93.81 136 ALA A CA 1
ATOM 1100 C C . ALA A 1 136 ? -6.495 -3.736 10.445 1.00 93.81 136 ALA A C 1
ATOM 1102 O O . ALA A 1 136 ? -5.930 -4.620 9.810 1.00 93.81 136 ALA A O 1
ATOM 1103 N N . VAL A 1 137 ? -7.565 -3.082 9.979 1.00 95.75 137 VAL A N 1
ATOM 1104 C CA . VAL A 1 137 ? -8.216 -3.389 8.694 1.00 95.75 137 VAL A CA 1
ATOM 1105 C C . VAL A 1 137 ? -7.242 -3.189 7.536 1.00 95.75 137 VAL A C 1
ATOM 1107 O O . VAL A 1 137 ? -7.096 -4.058 6.680 1.00 95.75 137 VAL A O 1
ATOM 1110 N N . VAL A 1 138 ? -6.524 -2.064 7.533 1.00 93.56 138 VAL A N 1
ATOM 1111 C CA . VAL A 1 138 ? -5.555 -1.739 6.477 1.00 93.56 138 VAL A CA 1
ATOM 1112 C C . VAL A 1 138 ? -4.403 -2.745 6.456 1.00 93.56 138 VAL A C 1
ATOM 1114 O O . VAL A 1 138 ? -4.008 -3.216 5.391 1.00 93.56 138 VAL A O 1
ATOM 1117 N N . ARG A 1 139 ? -3.892 -3.135 7.628 1.00 91.44 139 ARG A N 1
ATOM 1118 C CA . ARG A 1 139 ? -2.844 -4.153 7.751 1.00 91.44 139 ARG A CA 1
ATOM 1119 C C . ARG A 1 139 ? -3.307 -5.508 7.219 1.00 91.44 139 ARG A C 1
ATOM 1121 O O . ARG A 1 139 ? -2.551 -6.159 6.500 1.00 91.44 139 ARG A O 1
ATOM 1128 N N . ASP A 1 140 ? -4.520 -5.926 7.561 1.00 92.69 140 ASP A N 1
ATOM 1129 C CA . ASP A 1 140 ? -5.064 -7.219 7.144 1.00 92.69 140 ASP A CA 1
ATOM 1130 C C . ASP A 1 140 ? -5.322 -7.244 5.624 1.00 92.69 140 ASP A C 1
ATOM 1132 O O . ASP A 1 140 ? -5.029 -8.241 4.955 1.00 92.69 140 ASP A O 1
ATOM 1136 N N . PHE A 1 141 ? -5.755 -6.114 5.050 1.00 91.94 141 PHE A N 1
ATOM 1137 C CA . PHE A 1 141 ? -5.844 -5.922 3.602 1.00 91.94 141 PHE A CA 1
ATOM 1138 C C . PHE A 1 141 ? -4.473 -6.046 2.918 1.00 91.94 141 PHE A C 1
ATOM 1140 O O . PHE A 1 141 ? -4.323 -6.846 1.995 1.00 91.94 141 PHE A O 1
ATOM 1147 N N . ILE A 1 142 ? -3.454 -5.321 3.395 1.00 87.75 142 ILE A N 1
ATOM 1148 C CA . ILE A 1 142 ? -2.085 -5.376 2.847 1.00 87.75 142 ILE A CA 1
ATOM 1149 C C . ILE A 1 142 ? -1.522 -6.797 2.942 1.00 87.75 142 ILE A C 1
ATOM 1151 O O . ILE A 1 142 ? -0.917 -7.284 1.989 1.00 87.75 142 ILE A O 1
ATOM 1155 N N . ALA A 1 143 ? -1.733 -7.481 4.069 1.00 86.19 143 ALA A N 1
ATOM 1156 C CA . ALA A 1 143 ? -1.294 -8.859 4.257 1.00 86.19 143 ALA A CA 1
ATOM 1157 C C . ALA A 1 143 ? -1.953 -9.809 3.245 1.00 86.19 143 ALA A C 1
ATOM 1159 O O . ALA A 1 143 ? -1.267 -10.625 2.626 1.00 86.19 143 ALA A O 1
ATOM 1160 N N . SER A 1 144 ? -3.263 -9.665 3.037 1.00 88.62 144 SER A N 1
ATOM 1161 C CA . SER A 1 144 ? -4.028 -10.474 2.081 1.00 88.62 144 SER A CA 1
ATOM 1162 C C . SER A 1 144 ? -3.598 -10.208 0.639 1.00 88.62 144 SER A C 1
ATOM 1164 O O . SER A 1 144 ? -3.406 -11.146 -0.136 1.00 88.62 144 SER A O 1
ATOM 1166 N N . LEU A 1 145 ? -3.383 -8.937 0.289 1.00 84.50 145 LEU A N 1
ATOM 1167 C CA . LEU A 1 145 ? -2.896 -8.545 -1.027 1.00 84.50 145 LEU A CA 1
ATOM 1168 C C . LEU A 1 145 ? -1.491 -9.094 -1.288 1.00 84.50 145 LEU A C 1
ATOM 1170 O O . LEU A 1 145 ? -1.255 -9.669 -2.349 1.00 84.50 145 LEU A O 1
ATOM 1174 N N . ASN A 1 146 ? -0.580 -8.972 -0.318 1.00 79.44 146 ASN A N 1
ATOM 1175 C CA . ASN A 1 146 ? 0.781 -9.488 -0.440 1.00 79.44 146 ASN A CA 1
ATOM 1176 C C . ASN A 1 146 ? 0.776 -11.013 -0.628 1.00 79.44 146 ASN A C 1
ATOM 1178 O O . ASN A 1 146 ? 1.430 -11.530 -1.530 1.00 79.44 146 ASN A O 1
ATOM 1182 N N . ALA A 1 147 ? -0.028 -11.737 0.156 1.00 82.38 147 ALA A N 1
ATOM 1183 C CA . ALA A 1 147 ? -0.186 -13.181 -0.004 1.00 82.38 147 ALA A CA 1
ATOM 1184 C C . ALA A 1 147 ? -0.721 -13.557 -1.401 1.00 82.38 147 ALA A C 1
ATOM 1186 O O . ALA A 1 147 ? -0.218 -14.493 -2.028 1.00 82.38 147 ALA A O 1
ATOM 1187 N N . GLY A 1 148 ? -1.706 -12.810 -1.911 1.00 82.00 148 GLY A N 1
ATOM 1188 C CA . GLY A 1 148 ? -2.236 -12.991 -3.262 1.00 82.00 148 GLY A CA 1
ATOM 1189 C C . GLY A 1 148 ? -1.188 -12.729 -4.345 1.00 82.00 148 GLY A C 1
ATOM 1190 O O . GLY A 1 148 ? -1.025 -13.541 -5.257 1.00 82.00 148 GLY A O 1
ATOM 1191 N N . MET A 1 149 ? -0.431 -11.638 -4.216 1.00 77.12 149 MET A N 1
ATOM 1192 C CA . MET A 1 149 ? 0.630 -11.283 -5.155 1.00 77.12 149 MET A CA 1
ATOM 1193 C C . MET A 1 149 ? 1.763 -12.303 -5.164 1.00 77.12 149 MET A C 1
ATOM 1195 O O . MET A 1 149 ? 2.152 -12.737 -6.243 1.00 77.12 149 MET A O 1
ATOM 1199 N N . LEU A 1 150 ? 2.251 -12.743 -4.002 1.00 74.75 150 LEU A N 1
ATOM 1200 C CA . LEU A 1 150 ? 3.299 -13.766 -3.914 1.00 74.75 150 LEU A CA 1
ATOM 1201 C C . LEU A 1 150 ? 2.899 -15.054 -4.642 1.00 74.75 150 LEU A C 1
ATOM 1203 O O . LEU A 1 150 ? 3.720 -15.648 -5.339 1.00 74.75 150 LEU A O 1
ATOM 1207 N N . LYS A 1 151 ? 1.627 -15.453 -4.539 1.00 79.75 151 LYS A N 1
ATOM 1208 C CA . LYS A 1 151 ? 1.102 -16.618 -5.255 1.00 79.75 151 LYS A CA 1
ATOM 1209 C C . LYS A 1 151 ? 1.114 -16.415 -6.772 1.00 79.75 151 LYS A C 1
ATOM 1211 O O . LYS A 1 151 ? 1.648 -17.252 -7.488 1.00 79.75 151 LYS A O 1
ATOM 1216 N N . VAL A 1 152 ? 0.585 -15.287 -7.251 1.00 77.31 152 VAL A N 1
ATOM 1217 C CA . VAL A 1 152 ? 0.591 -14.944 -8.686 1.00 77.31 152 VAL A CA 1
ATOM 1218 C C . VAL A 1 152 ? 2.020 -14.874 -9.226 1.00 77.31 152 VAL A C 1
ATOM 1220 O O . VAL A 1 152 ? 2.304 -15.344 -10.323 1.00 77.31 152 VAL A O 1
ATOM 1223 N N . MET A 1 153 ? 2.944 -14.322 -8.444 1.00 71.69 153 MET A N 1
ATOM 1224 C CA . MET A 1 153 ? 4.350 -14.245 -8.817 1.00 71.69 153 MET A CA 1
ATOM 1225 C C . MET A 1 153 ? 5.009 -15.614 -8.920 1.00 71.69 153 MET A C 1
ATOM 1227 O O . MET A 1 153 ? 5.741 -15.839 -9.877 1.00 71.69 153 MET A O 1
ATOM 1231 N N . ALA A 1 154 ? 4.737 -16.525 -7.984 1.00 70.31 154 ALA A N 1
ATOM 1232 C CA . ALA A 1 154 ? 5.249 -17.891 -8.045 1.00 70.31 154 ALA A CA 1
ATOM 1233 C C . ALA A 1 154 ? 4.785 -18.639 -9.310 1.00 70.31 154 ALA A C 1
ATOM 1235 O O . ALA A 1 154 ? 5.518 -19.485 -9.817 1.00 70.31 154 ALA A O 1
ATOM 1236 N N . ASP A 1 155 ? 3.604 -18.298 -9.834 1.00 75.44 155 ASP A N 1
ATOM 1237 C CA . ASP A 1 155 ? 3.042 -18.908 -11.043 1.00 75.44 155 ASP A CA 1
ATOM 1238 C C . ASP A 1 155 ? 3.599 -18.295 -12.346 1.00 75.44 155 ASP A C 1
ATOM 1240 O O . ASP A 1 155 ? 3.665 -18.976 -13.371 1.00 75.44 155 ASP A O 1
ATOM 1244 N N . ILE A 1 156 ? 3.991 -17.014 -12.330 1.00 71.38 156 ILE A N 1
ATOM 1245 C CA . ILE A 1 156 ? 4.449 -16.277 -13.524 1.00 71.38 156 ILE A CA 1
ATOM 1246 C C . ILE A 1 156 ? 5.978 -16.293 -13.663 1.00 71.38 156 ILE A C 1
ATOM 1248 O O . ILE A 1 156 ? 6.491 -16.341 -14.783 1.00 71.38 156 ILE A O 1
ATOM 1252 N N . TYR A 1 157 ? 6.718 -16.242 -12.554 1.00 63.62 157 TYR A N 1
ATOM 1253 C CA . TYR A 1 157 ? 8.177 -16.195 -12.585 1.00 63.62 157 TYR A CA 1
ATOM 1254 C C . TYR A 1 157 ? 8.788 -17.602 -12.678 1.00 63.62 157 TYR A C 1
ATOM 1256 O O . TYR A 1 157 ? 8.464 -18.477 -11.873 1.00 63.62 157 TYR A O 1
ATOM 1264 N N . PRO A 1 158 ? 9.740 -17.840 -13.600 1.00 60.50 158 PRO A N 1
ATOM 1265 C CA . PRO A 1 158 ? 10.515 -19.073 -13.609 1.00 60.50 158 PRO A CA 1
ATOM 1266 C C . PRO A 1 158 ? 11.263 -19.262 -12.281 1.00 60.50 158 PRO A C 1
ATOM 1268 O O . PRO A 1 158 ? 11.922 -18.344 -11.797 1.00 60.50 158 PRO A O 1
ATOM 1271 N N . ALA A 1 159 ? 11.247 -20.477 -11.724 1.00 57.47 159 ALA A N 1
ATOM 1272 C CA . ALA A 1 159 ? 11.839 -20.789 -10.414 1.00 57.47 159 ALA A CA 1
ATOM 1273 C C . ALA A 1 159 ? 13.319 -20.373 -10.241 1.00 57.47 159 ALA A C 1
ATOM 1275 O O . ALA A 1 159 ? 13.778 -20.184 -9.119 1.00 57.47 159 ALA A O 1
ATOM 1276 N N . HIS A 1 160 ? 14.071 -20.212 -11.335 1.00 57.44 160 HIS A N 1
ATOM 1277 C CA . HIS A 1 160 ? 15.469 -19.775 -11.298 1.00 57.44 160 HIS A CA 1
ATOM 1278 C C . HIS A 1 160 ? 15.634 -18.261 -11.088 1.00 57.44 160 HIS A C 1
ATOM 1280 O O . HIS A 1 160 ? 16.615 -17.849 -10.482 1.00 57.44 160 HIS A O 1
ATOM 1286 N N . GLU A 1 161 ? 14.670 -17.442 -11.513 1.00 52.84 161 GLU A N 1
ATOM 1287 C CA . GLU A 1 161 ? 14.655 -15.999 -11.233 1.00 52.84 161 GLU A CA 1
ATOM 1288 C C . GLU A 1 161 ? 14.129 -15.705 -9.819 1.00 52.84 161 GLU A C 1
ATOM 1290 O O . GLU A 1 161 ? 14.467 -14.681 -9.235 1.00 52.84 161 GLU A O 1
ATOM 1295 N N . LEU A 1 162 ? 13.364 -16.633 -9.230 1.00 52.38 162 LEU A N 1
ATOM 1296 C CA . LEU A 1 162 ? 12.999 -16.605 -7.810 1.00 52.38 162 LEU A CA 1
ATOM 1297 C C . LEU A 1 162 ? 14.178 -16.979 -6.895 1.00 52.38 162 LEU A C 1
ATOM 1299 O O . LEU A 1 162 ? 14.195 -16.573 -5.745 1.00 52.38 162 LEU A O 1
ATOM 1303 N N . ALA A 1 163 ? 15.193 -17.705 -7.374 1.00 47.78 163 ALA A N 1
ATOM 1304 C CA . ALA A 1 163 ? 16.336 -18.113 -6.548 1.00 47.78 163 ALA A CA 1
ATOM 1305 C C . ALA A 1 163 ? 17.333 -16.971 -6.254 1.00 47.78 163 ALA A C 1
ATOM 1307 O O . ALA A 1 163 ? 18.000 -16.990 -5.220 1.00 47.78 163 ALA A O 1
ATOM 1308 N N . GLU A 1 164 ? 17.408 -15.955 -7.120 1.00 48.00 164 GLU A N 1
ATOM 1309 C CA . GLU A 1 164 ? 18.092 -14.681 -6.821 1.00 48.00 164 GLU A CA 1
ATOM 1310 C C . GLU A 1 164 ? 17.251 -13.771 -5.906 1.00 48.00 164 GLU A C 1
ATOM 1312 O O . GLU A 1 164 ? 17.733 -12.767 -5.383 1.00 48.00 164 GLU A O 1
ATOM 1317 N N . VAL A 1 165 ? 15.988 -14.140 -5.689 1.00 48.75 165 VAL A N 1
ATOM 1318 C CA . VAL A 1 165 ? 15.009 -13.472 -4.835 1.00 48.75 165 VAL A CA 1
ATOM 1319 C C . VAL A 1 165 ? 14.799 -14.357 -3.609 1.00 48.75 165 VAL A C 1
ATOM 1321 O O . VAL A 1 165 ? 13.768 -15.000 -3.465 1.00 48.75 165 VAL A O 1
ATOM 1324 N N . GLN A 1 166 ? 15.808 -14.456 -2.742 1.00 37.50 166 GLN A N 1
ATOM 1325 C CA . GLN A 1 166 ? 15.665 -15.192 -1.482 1.00 37.50 166 GLN A CA 1
ATOM 1326 C C . GLN A 1 166 ? 14.494 -14.603 -0.672 1.00 37.50 166 GLN A C 1
ATOM 1328 O O . GLN A 1 166 ? 14.604 -13.496 -0.146 1.00 37.50 166 GLN A O 1
ATOM 1333 N N . LEU A 1 167 ? 13.372 -15.330 -0.654 1.00 45.03 167 LEU A N 1
ATOM 1334 C CA . LEU A 1 167 ? 12.234 -15.165 0.254 1.00 45.03 167 LEU A CA 1
ATOM 1335 C C . LEU A 1 167 ? 12.530 -15.857 1.586 1.00 45.03 167 LEU A C 1
ATOM 1337 O O . LEU A 1 167 ? 13.128 -16.960 1.550 1.00 45.03 167 LEU A O 1
#

Organism: Coccomyxa subellipsoidea (strain C-169) (NCBI:txid574566)

Secondary structure (DSSP, 8-state):
-----TT-SS---HHHHHHHHHHHHHHTTTS-TTTHHHHHHHHHHHHHHHHHHHHTTHHHHHHHHHHHS-EE--SSSTT--EEEHHHHHHHHHHTTHHHHH---HHHHHHHHHHHHHHTTS--TT-GGGTTEEEHHHHHHHHHHHHHHHHHHHHHHS-HHHHHTS--

=== Feature glossary ===
Annotated list of the representations used here:

Nearest PDB structures. The Foldseek neighbor list gives the closest experimentally determined structures in the PDB, ranked by structural alignment. TM-score near 1 means near-identical fold; near 0.3 means only rough topology match. This is how one finds what a novel AlphaFold prediction most resembles in the solved-structure universe.

Foldseek 3Di. Foldseek's 3Di representation compresses backbone geometry into a per-residue letter drawn from a learned twenty-state alphabet. It captures the tertiary interaction pattern around each residue — which residues are packed against it in space, regardless of where they are in sequence.

Radius of gyration, Cα contacts, bounding box. Radius of gyration (Rg) is the root-mean-square distance of Cα atoms from their centroid — a single number for overall size and compactness. A globular domain of N residues has Rg ≈ 2.2·N^0.38 Å; an extended or disordered chain has a much larger Rg. The Cα contact count is the number of residue pairs whose Cα atoms are within 8 Å and are more than four positions apart in sequence — a standard proxy for tertiary packing density. The bounding box is the smallest axis-aligned box enclosing all Cα atoms.

InterPro / GO / CATH / organism. The annotation block draws on four external resources. InterPro: which protein families and domains the sequence belongs to. GO: standardized terms for what the protein does, what process it participates in, and where in the cell it acts. CATH: which structural fold it has in the CATH hierarchy. Organism: the species of origin.

mmCIF coordinates. The mmCIF block holds the 3D Cartesian coordinates of each backbone atom (N, Cα, C, O) in ångströms. mmCIF is the PDB's canonical archive format — a tagged-loop text representation of the atomic model.

pLDDT. pLDDT is the predicted lDDT-Cα score: AlphaFold's confidence that the local environment of each residue (all inter-atomic distances within 15 Å) is correctly placed. It is a per-residue number between 0 and 100, with higher meaning more reliable.

Backbone torsions (φ/ψ). φ (phi) and ψ (psi) are the two rotatable backbone dihedrals per residue: φ is the C(i-1)–N–Cα–C torsion, ψ is the N–Cα–C–N(i+1) torsion, both in degrees on (−180°, 180°]. α-helical residues cluster near (−60°, −45°); β-strand residues near (−120°, +130°). A Ramachandran plot is simply a scatter of (φ, ψ) for every residue.

B-factor. For experimental (PDB) structures, the B-factor (temperature factor) quantifies the positional spread of each atom in the crystal — a combination of thermal vibration and static disorder — in units of Å². High B-factors mark flexible loops or poorly resolved regions; low B-factors mark the rigid, well-ordered core.

Secondary structure (3-state, P-SEA). SS3 is a coarse helix/strand/coil call (letters a/b/c) made by the P-SEA algorithm from inter-Cα distances and dihedrals. It is less detailed than DSSP but needs only Cα positions.

Predicted aligned error. Predicted aligned error is AlphaFold's pairwise confidence. Unlike pLDDT (per-residue), PAE is per-residue-pair and captures whether two parts of the structure are correctly placed relative to each other. Units are ångströms of expected positional error.

Solvent-accessible surface area. Solvent-accessible surface area (SASA) is the area in Å² traced out by the centre of a 1.4 Å probe sphere (a water molecule) rolled over the protein's van der Waals surface (Shrake–Rupley / Lee–Richards construction). Buried residues have near-zero SASA; fully exposed residues can exceed 200 Å². The total SASA scales roughly with the number of surface residues.

Secondary structure (8-state, DSSP). The SS8 string is DSSP's per-residue secondary-structure call. α-helix (H) means an i→i+4 H-bond ladder; β-strand (E) means the residue participates in a β-sheet; 3₁₀ (G) and π (I) are tighter and wider helices; T/S are turns/bends; '-' is loop.

Rendered structure images. Structure images are PyMOL renders from six orthogonal camera directions. Cartoon representation draws helices as coils and strands as arrows; sticks shows the backbone as bonds; surface shows the solvent-excluded envelope. Rainbow coloring maps sequence position to hue (blue→red, N→C); chain coloring assigns a distinct color per polypeptide.

Sequence. The amino-acid sequence is the protein's primary structure: the linear order of residues from the N-terminus to the C-terminus, written in one-letter code. Everything else here — the 3D coordinates, the secondary structure, the domain annotations — is ultimately a consequence of this string.

Contact-map, Ramachandran, and PAE plots. Three diagnostic plots accompany the record. The Cα contact map visualizes the tertiary structure as a 2D adjacency matrix (8 Å cutoff, sequence-local contacts suppressed). The Ramachandran plot shows the distribution of backbone (φ, ψ) torsions, with points in the α and β basins reflecting secondary structure content. The PAE plot shows AlphaFold's inter-residue confidence as a color matrix.